Protein AF-A0A139L2G5-F1 (afdb_monomer_lite)

pLDDT: mean 82.12, std 1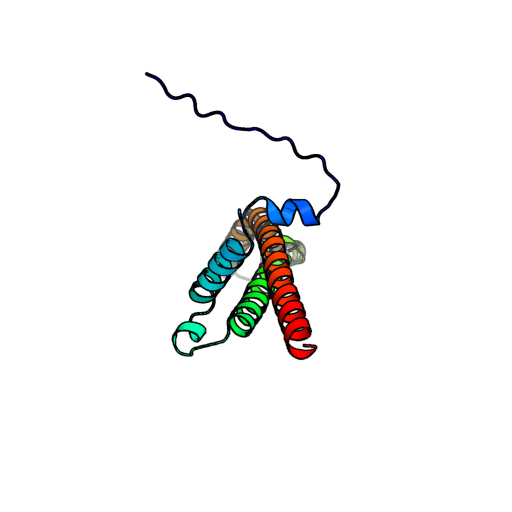8.55, range [31.92, 97.25]

Foldseek 3Di:
DDDDDPDPPDDDDDDDPVVVLPPPDPDPVRLLVVQLVVLVVQPVVCPPDDDDSLVSLVSSLVSLVVLLVVLVCLLPDDPVCPVVVVVVLVVVLPDPPDDPVRNVVVVVVVVVVVVVVVVSVVCNVVSVVSSVVSVSSSVSSVVSSVVVVVVVVVVVVD

Sequence (158 aa):
MLMEATLDNGQFRPGNEAQFMYTVFASEREMLGFYLSLNRFVSPVTYFVQRTDTERLNNLLHTLGKFQLFMGRFGTYQSLGIKTLIEGFGLYMMQQNISNRERKLAAEHVGYQMKFLMDMTKEIEQARSMSHILCSHIANVKYLIAKMQDQKQEVVNL

Structure (mmCIF, N/CA/C/O backbone):
data_AF-A0A139L2G5-F1
#
_entry.id   AF-A0A139L2G5-F1
#
loop_
_atom_site.group_PDB
_atom_site.id
_atom_site.type_symbol
_atom_site.label_atom_id
_atom_site.label_alt_id
_atom_site.label_comp_id
_atom_site.label_asym_id
_atom_site.label_entity_id
_atom_site.label_seq_id
_atom_site.pdbx_PDB_ins_code
_atom_site.Cartn_x
_atom_site.Cartn_y
_atom_site.Cartn_z
_atom_site.occupancy
_atom_site.B_iso_or_equiv
_atom_site.auth_seq_id
_atom_site.auth_comp_id
_atom_site.auth_asym_id
_atom_site.auth_atom_id
_atom_site.pdbx_PDB_model_num
ATOM 1 N N . MET A 1 1 ? 23.274 42.119 -16.454 1.00 36.47 1 MET A N 1
ATOM 2 C CA . MET A 1 1 ? 22.972 41.074 -17.452 1.00 36.47 1 MET A CA 1
ATOM 3 C C . MET A 1 1 ? 22.081 40.059 -16.748 1.00 36.47 1 MET A C 1
ATOM 5 O O . MET A 1 1 ? 22.581 39.295 -15.937 1.00 36.47 1 MET A O 1
ATOM 9 N N . LEU A 1 2 ? 20.763 40.187 -16.907 1.00 34.53 2 LEU A N 1
ATOM 10 C CA . LEU A 1 2 ? 19.762 39.281 -16.333 1.00 34.53 2 LEU A CA 1
ATOM 11 C C . LEU A 1 2 ? 19.491 38.194 -17.376 1.00 34.53 2 LEU A C 1
ATOM 13 O O . LEU A 1 2 ? 19.185 38.518 -18.519 1.00 34.53 2 LEU A O 1
ATOM 17 N N . MET A 1 3 ? 19.682 36.932 -17.000 1.00 31.92 3 MET A N 1
ATOM 18 C CA . MET A 1 3 ? 19.403 35.775 -17.848 1.00 31.92 3 MET A CA 1
ATOM 19 C C . MET A 1 3 ? 17.947 35.370 -17.612 1.00 31.92 3 MET A C 1
ATOM 21 O O . MET A 1 3 ? 17.604 34.918 -16.521 1.00 31.92 3 MET A O 1
ATOM 25 N N . GLU A 1 4 ? 17.086 35.588 -18.604 1.00 39.75 4 GLU A N 1
ATOM 26 C CA . GLU A 1 4 ? 15.710 35.096 -18.577 1.00 39.75 4 GLU A CA 1
ATOM 27 C C . GLU A 1 4 ? 15.710 33.579 -18.787 1.00 39.75 4 GLU A C 1
ATOM 29 O O . GLU A 1 4 ? 16.176 33.073 -19.808 1.00 39.75 4 GLU A O 1
ATOM 34 N N . ALA A 1 5 ? 15.198 32.844 -17.802 1.00 39.69 5 ALA A N 1
ATOM 35 C CA . ALA A 1 5 ? 14.859 31.442 -17.962 1.00 39.69 5 ALA A CA 1
ATOM 36 C C . ALA A 1 5 ? 13.507 31.360 -18.683 1.00 39.69 5 ALA A C 1
ATOM 38 O O . ALA A 1 5 ? 12.454 31.544 -18.075 1.00 39.69 5 ALA A O 1
ATOM 39 N N . THR A 1 6 ? 13.531 31.099 -19.987 1.00 37.38 6 THR A N 1
ATOM 40 C CA . THR A 1 6 ? 12.340 30.698 -20.742 1.00 37.38 6 THR A CA 1
ATOM 41 C C . THR A 1 6 ? 11.845 29.352 -20.217 1.00 37.38 6 THR A C 1
ATOM 43 O O . THR A 1 6 ? 12.427 28.309 -20.508 1.00 37.38 6 THR A O 1
ATOM 46 N N . LEU A 1 7 ? 10.776 29.386 -19.420 1.00 40.03 7 LEU A N 1
ATOM 47 C CA . LEU A 1 7 ? 9.975 28.216 -19.077 1.00 40.03 7 LEU A CA 1
ATOM 48 C C . LEU A 1 7 ? 9.077 27.898 -20.277 1.00 40.03 7 LEU A C 1
ATOM 50 O O . LEU A 1 7 ? 8.090 28.589 -20.527 1.00 40.03 7 LEU A O 1
ATOM 54 N N . ASP A 1 8 ? 9.459 26.881 -21.044 1.00 42.16 8 ASP A N 1
ATOM 55 C CA . ASP A 1 8 ? 8.646 26.343 -22.132 1.00 42.16 8 ASP A CA 1
ATOM 56 C C . ASP A 1 8 ? 7.435 25.597 -21.545 1.00 42.16 8 ASP A C 1
ATOM 58 O O . ASP A 1 8 ? 7.532 24.462 -21.077 1.00 42.16 8 ASP A O 1
ATOM 62 N N . ASN A 1 9 ? 6.285 26.272 -21.517 1.00 47.50 9 ASN A N 1
ATOM 63 C CA . ASN A 1 9 ? 5.002 25.714 -21.090 1.00 47.50 9 ASN A CA 1
ATOM 64 C C . ASN A 1 9 ? 4.315 24.999 -22.262 1.00 47.50 9 ASN A C 1
ATOM 66 O O . ASN A 1 9 ? 3.239 25.403 -22.714 1.00 47.50 9 ASN A O 1
ATOM 70 N N . GLY A 1 10 ? 4.927 23.922 -22.752 1.00 42.16 10 GLY A N 1
ATOM 71 C CA . GLY A 1 10 ? 4.317 23.043 -23.744 1.00 42.16 10 GLY A CA 1
ATOM 72 C C . GLY A 1 10 ? 3.033 22.402 -23.205 1.00 42.16 10 GLY A C 1
ATOM 73 O O . GLY A 1 10 ? 3.072 21.409 -22.483 1.00 42.16 10 GLY A O 1
ATOM 74 N N . GLN A 1 11 ? 1.872 22.959 -23.554 1.00 45.03 11 GLN A N 1
ATOM 75 C CA . GLN A 1 11 ? 0.578 22.299 -23.372 1.00 45.03 11 GLN A CA 1
ATOM 76 C C . GLN A 1 11 ? 0.483 21.095 -24.321 1.00 45.03 11 GLN A C 1
ATOM 78 O O . GLN A 1 11 ? 0.334 21.252 -25.533 1.00 45.03 11 GLN A O 1
ATOM 83 N N . PHE A 1 12 ? 0.535 19.881 -23.770 1.00 42.12 12 PHE A N 1
ATOM 84 C CA . PHE A 1 12 ? 0.359 18.641 -24.530 1.00 42.12 12 PHE A CA 1
ATOM 85 C C . PHE A 1 12 ? -1.127 18.264 -24.654 1.00 42.12 12 PHE A C 1
ATOM 87 O O . PHE A 1 12 ? -1.864 18.224 -23.668 1.00 42.12 12 PHE A O 1
ATOM 94 N N . ARG A 1 13 ? -1.573 17.983 -25.887 1.00 39.28 13 ARG A N 1
ATOM 95 C CA . ARG A 1 13 ? -2.935 17.512 -26.204 1.00 39.28 13 ARG A CA 1
ATOM 96 C C . ARG A 1 13 ? -3.157 16.069 -25.708 1.00 39.28 13 ARG A C 1
ATOM 98 O O . ARG A 1 13 ? -2.246 15.253 -25.835 1.00 39.28 13 ARG A O 1
ATOM 105 N N . PRO A 1 14 ? -4.360 15.713 -25.219 1.00 42.16 14 PRO A N 1
ATOM 106 C CA . PRO A 1 14 ? -4.656 14.359 -24.764 1.00 42.16 14 PRO A CA 1
ATOM 107 C C . PRO A 1 14 ? -4.935 13.453 -25.970 1.00 42.16 14 PRO A C 1
ATOM 109 O O . PRO A 1 14 ? -5.835 13.731 -26.761 1.00 42.16 14 PRO A O 1
ATOM 112 N N . GLY A 1 15 ? -4.160 12.379 -26.129 1.00 42.25 15 GLY A N 1
ATOM 113 C CA . GLY A 1 15 ? -4.375 11.449 -27.244 1.00 42.25 15 GLY A CA 1
ATOM 114 C C . GLY A 1 15 ? -3.560 10.158 -27.252 1.00 42.25 15 GLY A C 1
ATOM 115 O O . GLY A 1 15 ? -3.802 9.319 -28.111 1.00 42.25 15 GLY A O 1
ATOM 116 N N . ASN A 1 16 ? -2.621 9.950 -26.326 1.00 44.25 16 ASN A N 1
ATOM 117 C CA . ASN A 1 16 ? -1.919 8.674 -26.231 1.00 44.25 16 ASN A CA 1
ATOM 118 C C . ASN A 1 16 ? -1.443 8.473 -24.787 1.00 44.25 16 ASN A C 1
ATOM 120 O O . ASN A 1 16 ? -0.558 9.189 -24.325 1.00 44.25 16 ASN A O 1
ATOM 124 N N . GLU A 1 17 ? -2.034 7.537 -24.043 1.00 45.91 17 GLU A N 1
ATOM 125 C CA . GLU A 1 17 ? -1.643 7.251 -22.648 1.00 45.91 17 GLU A CA 1
ATOM 126 C C . GLU A 1 17 ? -0.157 6.860 -22.540 1.00 45.91 17 GLU A C 1
ATOM 128 O O . GLU A 1 17 ? 0.499 7.161 -21.544 1.00 45.91 17 GLU A O 1
ATOM 133 N N . ALA A 1 18 ? 0.414 6.308 -23.617 1.00 46.84 18 ALA A N 1
ATOM 134 C CA . ALA A 1 18 ? 1.843 6.045 -23.732 1.00 46.84 18 ALA A CA 1
ATOM 135 C C . ALA A 1 18 ? 2.699 7.327 -23.746 1.00 46.84 18 ALA A C 1
ATOM 137 O O . ALA A 1 18 ? 3.816 7.302 -23.250 1.00 46.84 18 ALA A O 1
ATOM 138 N N . GLN A 1 19 ? 2.209 8.464 -24.253 1.00 45.94 19 GLN A N 1
ATOM 139 C CA . GLN A 1 19 ? 2.987 9.713 -24.299 1.00 45.94 19 GLN A CA 1
ATOM 140 C C . GLN A 1 19 ? 3.171 10.356 -22.920 1.00 45.94 19 GLN A C 1
ATOM 142 O O . GLN A 1 19 ? 4.186 11.007 -22.688 1.00 45.94 19 GLN A O 1
ATOM 147 N N . PHE A 1 20 ? 2.249 10.123 -21.983 1.00 47.72 20 PHE A N 1
ATOM 148 C CA . PHE A 1 20 ? 2.369 10.613 -20.606 1.00 47.72 20 PHE A CA 1
ATOM 149 C C . PHE A 1 20 ? 3.329 9.779 -19.743 1.00 47.72 20 PHE A C 1
ATOM 151 O O . PHE A 1 20 ? 3.786 10.263 -18.712 1.00 47.72 20 PHE A O 1
ATOM 158 N N . MET A 1 21 ? 3.693 8.560 -20.161 1.00 50.56 21 MET A N 1
ATOM 159 C CA . MET A 1 21 ? 4.751 7.781 -19.498 1.00 50.56 21 MET A CA 1
ATOM 160 C C . MET A 1 21 ? 6.150 8.383 -19.682 1.00 50.56 21 MET A C 1
ATOM 162 O O . MET A 1 21 ? 7.018 8.178 -18.832 1.00 50.56 21 MET A O 1
ATOM 166 N N . TYR A 1 22 ? 6.371 9.128 -20.771 1.00 51.75 22 TYR A N 1
ATOM 167 C CA . TYR A 1 22 ? 7.689 9.633 -21.175 1.00 51.75 22 TYR A CA 1
ATOM 168 C C . TYR A 1 22 ? 7.999 11.059 -20.707 1.00 51.75 22 TYR A C 1
ATOM 170 O O . TYR A 1 22 ? 9.082 11.559 -20.981 1.00 51.75 22 TYR A O 1
ATOM 178 N N . THR A 1 23 ? 7.096 11.739 -20.000 1.00 58.66 23 THR A N 1
ATOM 179 C CA . THR A 1 23 ? 7.300 13.158 -19.656 1.00 58.66 23 THR A CA 1
ATOM 180 C C . THR A 1 23 ? 8.210 13.389 -18.446 1.00 58.66 23 THR A C 1
ATOM 182 O O . THR A 1 23 ? 8.614 14.524 -18.214 1.00 58.66 23 THR A O 1
ATOM 185 N N . VAL A 1 24 ? 8.561 12.343 -17.684 1.00 72.94 24 VAL A N 1
ATOM 186 C CA . VAL A 1 24 ? 9.403 12.468 -16.474 1.00 72.94 24 VAL A CA 1
ATOM 187 C C . VAL A 1 24 ? 10.883 12.161 -16.731 1.00 72.94 24 VAL A C 1
ATOM 189 O O . VAL A 1 24 ? 11.735 12.717 -16.046 1.00 72.94 24 VAL A O 1
ATOM 192 N N . PHE A 1 25 ? 11.207 11.298 -17.699 1.00 85.94 25 PHE A N 1
ATOM 193 C CA . PHE A 1 25 ? 12.588 10.886 -17.981 1.00 85.94 25 PHE A CA 1
ATOM 194 C C . PHE A 1 25 ? 13.021 11.369 -19.364 1.00 85.94 25 PHE A C 1
ATOM 196 O O . PHE A 1 25 ? 12.322 11.139 -20.348 1.00 85.94 25 PHE A O 1
ATOM 203 N N . ALA A 1 26 ? 14.205 11.969 -19.457 1.00 86.50 26 ALA A N 1
ATOM 204 C CA . ALA A 1 26 ? 14.799 12.436 -20.705 1.00 86.50 26 ALA A CA 1
ATOM 205 C C . ALA A 1 26 ? 15.296 11.283 -21.596 1.00 86.50 26 ALA A C 1
ATOM 207 O O . ALA A 1 26 ? 15.511 11.471 -22.792 1.00 86.50 26 ALA A O 1
ATOM 208 N N . SER A 1 27 ? 15.504 10.083 -21.038 1.00 88.88 27 SER A N 1
ATOM 209 C CA . SER A 1 27 ? 15.858 8.891 -21.817 1.00 88.88 27 SER A CA 1
ATOM 210 C C . SER A 1 27 ? 15.501 7.579 -21.116 1.00 88.88 27 SER A C 1
ATOM 212 O O . SER A 1 27 ? 15.342 7.509 -19.899 1.00 88.88 27 SER A O 1
ATOM 214 N N . GLU A 1 28 ? 15.476 6.484 -21.875 1.00 89.69 28 GLU A N 1
ATOM 215 C CA . GLU A 1 28 ? 15.295 5.136 -21.319 1.00 89.69 28 GLU A CA 1
ATOM 216 C C . GLU A 1 28 ? 16.453 4.701 -20.424 1.00 89.69 28 GLU A C 1
ATOM 218 O O . GLU A 1 28 ? 16.247 3.992 -19.443 1.00 89.69 28 GLU A O 1
ATOM 223 N N . ARG A 1 29 ? 17.677 5.143 -20.741 1.00 91.06 29 ARG A N 1
ATOM 224 C CA . ARG A 1 29 ? 18.854 4.886 -19.906 1.00 91.06 29 ARG A CA 1
ATOM 225 C C . ARG A 1 29 ? 18.692 5.537 -18.535 1.00 91.06 29 ARG A C 1
ATOM 227 O O . ARG A 1 29 ? 19.019 4.919 -17.525 1.00 91.06 29 ARG A O 1
ATOM 234 N N . GLU A 1 30 ? 18.185 6.765 -18.505 1.00 93.88 30 GLU A N 1
ATOM 235 C CA . GLU A 1 30 ? 17.876 7.469 -17.262 1.00 93.88 30 GLU A CA 1
ATOM 236 C C . GLU A 1 30 ? 16.767 6.754 -16.484 1.00 93.88 30 GLU A C 1
ATOM 238 O O . GLU A 1 30 ? 16.942 6.464 -15.301 1.00 93.88 30 GLU A O 1
ATOM 243 N N . MET A 1 31 ? 15.675 6.382 -17.159 1.00 93.56 31 MET A N 1
ATOM 244 C CA . MET A 1 31 ? 14.573 5.625 -16.561 1.00 93.56 31 MET A CA 1
ATOM 245 C C . MET A 1 31 ? 15.063 4.303 -15.942 1.00 93.56 31 MET A C 1
ATOM 247 O O . MET A 1 31 ? 14.732 3.982 -14.798 1.00 93.56 31 MET A O 1
ATOM 251 N N . LEU A 1 32 ? 15.895 3.549 -16.666 1.00 94.62 32 LEU A N 1
ATOM 252 C CA . LEU A 1 32 ? 16.511 2.318 -16.175 1.00 94.62 32 LEU A CA 1
ATOM 253 C C . LEU A 1 32 ? 17.382 2.587 -14.941 1.00 94.62 32 LEU A C 1
ATOM 255 O O . LEU A 1 32 ? 17.231 1.910 -13.924 1.00 94.62 32 LEU A O 1
ATOM 259 N N . GLY A 1 33 ? 18.252 3.598 -14.994 1.00 94.44 33 GLY A N 1
ATOM 260 C CA . GLY A 1 33 ? 19.103 3.986 -13.868 1.00 94.44 33 GLY A CA 1
ATOM 261 C C . GLY A 1 33 ? 18.302 4.356 -12.616 1.00 94.44 33 GLY A C 1
ATOM 262 O O . GLY A 1 33 ? 18.643 3.917 -11.509 1.00 94.44 33 GLY A O 1
ATOM 263 N N . PHE A 1 34 ? 17.200 5.090 -12.788 1.00 95.38 34 PHE A N 1
ATOM 264 C CA . PHE A 1 34 ? 16.275 5.435 -11.711 1.00 95.38 34 PHE A CA 1
ATOM 265 C C . PHE A 1 34 ? 15.678 4.182 -11.065 1.00 95.38 34 PHE A C 1
ATOM 267 O O . PHE A 1 34 ? 15.809 3.995 -9.855 1.00 95.38 34 PHE A O 1
ATOM 274 N N . TYR A 1 35 ? 15.078 3.280 -11.847 1.00 94.94 35 TYR A N 1
ATOM 275 C CA . TYR A 1 35 ? 14.415 2.100 -11.285 1.00 94.94 35 TYR A CA 1
ATOM 276 C C . TYR A 1 35 ? 15.394 1.085 -10.693 1.00 94.94 35 TYR A C 1
ATOM 278 O O . TYR A 1 35 ? 15.099 0.476 -9.665 1.00 94.94 35 TYR A O 1
ATOM 286 N N . LEU A 1 36 ? 16.594 0.936 -11.253 1.00 93.00 36 LEU A N 1
ATOM 287 C CA . LEU A 1 36 ? 17.636 0.109 -10.642 1.00 93.00 36 LEU A CA 1
ATOM 288 C C . LEU A 1 36 ? 18.100 0.680 -9.295 1.00 93.00 36 LEU A C 1
ATOM 290 O O . LEU A 1 36 ? 18.396 -0.089 -8.374 1.00 93.00 36 LEU A O 1
ATOM 294 N N . SER A 1 37 ? 18.141 2.005 -9.162 1.00 92.44 37 SER A N 1
ATOM 295 C CA . SER A 1 37 ? 18.426 2.678 -7.892 1.00 92.44 37 SER A CA 1
ATOM 296 C C . SER A 1 37 ? 17.269 2.507 -6.908 1.00 92.44 37 SER A C 1
ATOM 298 O O . SER A 1 37 ? 17.495 2.102 -5.771 1.00 92.44 37 SER A O 1
ATOM 300 N N . LEU A 1 38 ? 16.024 2.695 -7.354 1.00 93.06 38 LEU A N 1
ATOM 301 C CA . LEU A 1 38 ? 14.828 2.480 -6.537 1.00 93.06 38 LEU A CA 1
ATOM 302 C C . LEU A 1 38 ? 14.744 1.043 -6.010 1.00 93.06 38 LEU A C 1
ATOM 304 O O . LEU A 1 38 ? 14.453 0.846 -4.833 1.00 93.06 38 LEU A O 1
ATOM 308 N N . ASN A 1 39 ? 15.059 0.042 -6.842 1.00 92.25 39 ASN A N 1
ATOM 309 C CA . ASN A 1 39 ? 15.112 -1.363 -6.433 1.00 92.25 39 ASN A CA 1
ATOM 310 C C . ASN A 1 39 ? 16.021 -1.575 -5.217 1.00 92.25 39 ASN A C 1
ATOM 312 O O . ASN A 1 39 ? 15.625 -2.276 -4.289 1.00 92.25 39 ASN A O 1
ATOM 316 N N . ARG A 1 40 ? 17.190 -0.921 -5.179 1.00 87.50 40 ARG A N 1
ATOM 317 C CA . ARG A 1 40 ? 18.104 -1.012 -4.032 1.00 87.50 40 ARG A CA 1
ATOM 318 C C . ARG A 1 40 ? 17.433 -0.513 -2.753 1.00 87.50 40 ARG A C 1
ATOM 320 O O . ARG A 1 40 ? 17.489 -1.190 -1.732 1.00 87.50 40 ARG A O 1
ATOM 327 N N . PHE A 1 41 ? 16.735 0.620 -2.811 1.00 87.81 41 PHE A N 1
ATOM 328 C CA . PHE A 1 41 ? 16.061 1.186 -1.639 1.00 87.81 41 PHE A CA 1
ATOM 329 C C . PHE A 1 41 ? 14.922 0.312 -1.118 1.00 87.81 41 PHE A C 1
ATOM 331 O O . PHE A 1 41 ? 14.814 0.092 0.085 1.00 87.81 41 PHE A O 1
ATOM 338 N N . VAL A 1 42 ? 14.075 -0.202 -2.010 1.00 88.00 42 VAL A N 1
ATOM 339 C CA . VAL A 1 42 ? 12.846 -0.904 -1.605 1.00 88.00 42 VAL A CA 1
ATOM 340 C C . VAL A 1 42 ? 13.037 -2.407 -1.415 1.00 88.00 42 VAL A C 1
ATOM 342 O O . VAL A 1 42 ? 12.103 -3.107 -1.026 1.00 88.00 42 VAL A O 1
ATOM 345 N N . SER A 1 43 ? 14.210 -2.954 -1.732 1.00 79.25 43 SER A N 1
ATOM 346 C CA . SER A 1 43 ? 14.486 -4.391 -1.638 1.00 79.25 43 SER A CA 1
ATOM 347 C C . SER A 1 43 ? 15.875 -4.649 -1.050 1.00 79.25 43 SER A C 1
ATOM 349 O O . SER A 1 43 ? 16.791 -5.050 -1.759 1.00 79.25 43 SER A O 1
ATOM 351 N N . PRO A 1 44 ? 16.051 -4.493 0.276 1.00 68.88 44 PRO A N 1
ATOM 352 C CA . PRO A 1 44 ? 17.364 -4.585 0.915 1.00 68.88 44 PRO A CA 1
ATOM 353 C C . PRO A 1 44 ? 18.057 -5.951 0.759 1.00 68.88 44 PRO A C 1
ATOM 355 O O . PRO A 1 44 ? 19.277 -6.054 0.823 1.00 68.88 44 PRO A O 1
ATOM 358 N N . VAL A 1 45 ? 17.311 -7.016 0.461 1.00 64.75 45 VAL A N 1
ATOM 359 C CA . VAL A 1 45 ? 17.894 -8.340 0.179 1.00 64.75 45 VAL A CA 1
ATOM 360 C C . VAL A 1 45 ? 18.690 -8.353 -1.141 1.00 64.75 45 VAL A C 1
ATOM 362 O O . VAL A 1 45 ? 19.545 -9.213 -1.334 1.00 64.75 45 VAL A O 1
ATOM 365 N N . THR A 1 46 ? 18.479 -7.385 -2.046 1.00 62.78 46 THR A N 1
ATOM 366 C CA . THR A 1 46 ? 19.248 -7.273 -3.299 1.00 62.78 46 THR A CA 1
ATOM 367 C C . THR A 1 46 ? 20.633 -6.646 -3.122 1.00 62.78 46 THR A C 1
ATOM 369 O O . THR A 1 46 ? 21.388 -6.607 -4.087 1.00 62.78 46 THR A O 1
ATOM 372 N N . TYR A 1 47 ? 20.993 -6.158 -1.927 1.00 63.94 47 TYR A N 1
ATOM 373 C CA . TYR A 1 47 ? 22.324 -5.580 -1.681 1.00 63.94 47 TYR A CA 1
ATOM 374 C C . TYR A 1 47 ? 23.441 -6.624 -1.642 1.00 63.94 47 TYR A C 1
ATOM 376 O O . TYR A 1 47 ? 24.577 -6.314 -1.987 1.00 63.94 47 TYR A O 1
ATOM 384 N N . PHE A 1 48 ? 23.126 -7.851 -1.226 1.00 68.19 48 PHE A N 1
ATOM 385 C CA . PHE A 1 48 ? 24.140 -8.858 -0.901 1.00 68.19 48 PHE A CA 1
ATOM 386 C C . PHE A 1 48 ? 24.420 -9.851 -2.033 1.00 68.19 48 PHE A C 1
ATOM 388 O O . PHE A 1 48 ? 25.296 -10.697 -1.898 1.00 68.19 48 PHE A O 1
ATOM 395 N N . VAL A 1 49 ? 23.682 -9.769 -3.145 1.00 74.12 49 VAL A N 1
ATOM 396 C CA . VAL A 1 49 ? 23.814 -10.696 -4.275 1.00 74.12 49 VAL A CA 1
ATOM 397 C C . VAL A 1 49 ? 23.758 -9.915 -5.578 1.00 74.12 49 VAL A C 1
ATOM 399 O O . VAL A 1 49 ? 22.799 -9.181 -5.826 1.00 74.12 49 VAL A O 1
ATOM 402 N N . GLN A 1 50 ? 24.769 -10.097 -6.428 1.00 77.19 50 GLN A N 1
ATOM 403 C CA . GLN A 1 50 ? 24.760 -9.543 -7.775 1.00 77.19 50 GLN A CA 1
ATOM 404 C C . GLN A 1 50 ? 23.640 -10.202 -8.584 1.00 77.19 50 GLN A C 1
ATOM 406 O O . GLN A 1 50 ? 23.547 -11.424 -8.659 1.00 77.19 50 GLN A O 1
ATOM 411 N N . ARG A 1 51 ? 22.771 -9.379 -9.168 1.00 84.38 51 ARG A N 1
ATOM 412 C CA . ARG A 1 51 ? 21.644 -9.811 -9.999 1.00 84.38 51 ARG A CA 1
ATOM 413 C C . ARG A 1 51 ? 21.661 -9.048 -11.306 1.00 84.38 51 ARG A C 1
ATOM 415 O O . ARG A 1 51 ? 22.090 -7.893 -11.340 1.00 84.38 51 ARG A O 1
ATOM 422 N N . THR A 1 52 ? 21.165 -9.682 -12.356 1.00 90.94 52 THR A N 1
ATOM 423 C CA . THR A 1 52 ? 20.965 -9.026 -13.646 1.00 90.94 52 THR A CA 1
ATOM 424 C C . THR A 1 52 ? 19.953 -7.891 -13.510 1.00 90.94 52 THR A C 1
ATOM 426 O O . THR A 1 52 ? 19.072 -7.913 -12.643 1.00 90.94 52 THR A O 1
ATOM 429 N N . ASP A 1 53 ? 20.040 -6.896 -14.389 1.00 92.12 53 ASP A N 1
ATOM 430 C CA . ASP A 1 53 ? 19.098 -5.775 -14.369 1.00 92.12 53 ASP A CA 1
ATOM 431 C C . ASP A 1 53 ? 17.651 -6.250 -14.569 1.00 92.12 53 ASP A C 1
ATOM 433 O O . ASP A 1 53 ? 16.748 -5.773 -13.886 1.00 92.12 53 ASP A O 1
ATOM 437 N N . THR A 1 54 ? 17.432 -7.283 -15.389 1.00 93.00 54 THR A N 1
ATOM 438 C CA . THR A 1 54 ? 16.115 -7.910 -15.564 1.00 93.00 54 THR A CA 1
ATOM 439 C C . THR A 1 54 ? 15.576 -8.509 -14.261 1.00 93.00 54 THR A C 1
ATOM 441 O O . THR A 1 54 ? 14.410 -8.305 -13.926 1.00 93.00 54 THR A O 1
ATOM 444 N N . GLU A 1 55 ? 16.391 -9.229 -13.488 1.00 91.69 55 GLU A N 1
ATOM 445 C CA . GLU A 1 55 ? 15.966 -9.791 -12.195 1.00 91.69 55 GLU A CA 1
ATOM 446 C C . GLU A 1 55 ? 15.661 -8.697 -11.168 1.00 91.69 55 GLU A C 1
ATOM 448 O O . GLU A 1 55 ? 14.702 -8.805 -10.401 1.00 91.69 55 GLU A O 1
ATOM 453 N N . ARG A 1 56 ? 16.456 -7.623 -11.165 1.00 92.31 56 ARG A N 1
ATOM 454 C CA . ARG A 1 56 ? 16.255 -6.461 -10.290 1.00 92.31 56 ARG A CA 1
ATOM 455 C C . ARG A 1 56 ? 14.960 -5.731 -10.625 1.00 92.31 56 ARG A C 1
ATOM 457 O O . ARG A 1 56 ? 14.188 -5.422 -9.719 1.00 92.31 56 ARG A O 1
ATOM 464 N N . LEU A 1 57 ? 14.671 -5.521 -11.908 1.00 94.56 57 LEU A N 1
ATOM 465 C CA . LEU A 1 57 ? 13.414 -4.917 -12.351 1.00 94.56 57 LEU A CA 1
ATOM 466 C C . LEU A 1 57 ? 12.201 -5.803 -12.038 1.00 94.56 57 LEU A C 1
ATOM 468 O O . LEU A 1 57 ? 11.200 -5.291 -11.547 1.00 94.56 57 LEU A O 1
ATOM 472 N N . ASN A 1 58 ? 12.286 -7.123 -12.227 1.00 94.19 58 ASN A N 1
ATOM 473 C CA . ASN A 1 58 ? 11.204 -8.042 -11.841 1.00 94.19 58 ASN A CA 1
ATOM 474 C C . ASN A 1 58 ? 10.950 -8.036 -10.326 1.00 94.19 58 ASN A C 1
ATOM 476 O O . ASN A 1 58 ? 9.805 -8.033 -9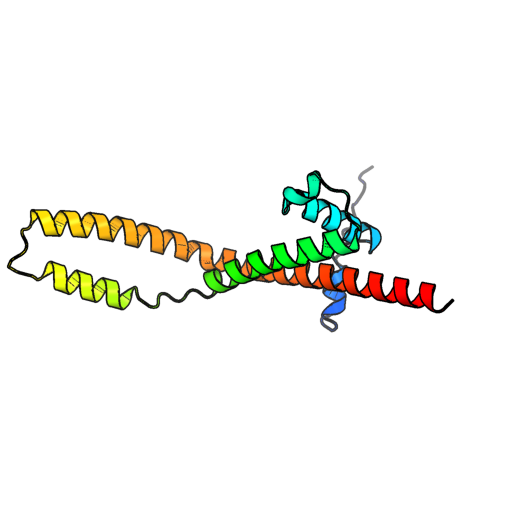.870 1.00 94.19 58 ASN A O 1
ATOM 480 N N . ASN A 1 59 ? 12.016 -7.993 -9.528 1.00 92.62 59 ASN A N 1
ATOM 481 C CA . ASN A 1 59 ? 11.904 -7.886 -8.080 1.00 92.62 59 ASN A CA 1
ATOM 482 C C . ASN A 1 59 ? 11.257 -6.560 -7.653 1.00 92.62 59 ASN A C 1
ATOM 484 O O . ASN A 1 59 ? 10.362 -6.556 -6.806 1.00 92.62 59 ASN A O 1
ATOM 488 N N . LEU A 1 60 ? 11.661 -5.451 -8.278 1.00 94.62 60 LEU A N 1
ATOM 489 C CA . LEU A 1 60 ? 11.035 -4.153 -8.066 1.00 94.62 60 LEU A CA 1
ATOM 490 C C . LEU A 1 60 ? 9.554 -4.171 -8.453 1.00 94.62 60 LEU A C 1
ATOM 492 O O . LEU A 1 60 ? 8.731 -3.716 -7.665 1.00 94.62 60 LEU A O 1
ATOM 496 N N . LEU A 1 61 ? 9.209 -4.729 -9.615 1.00 95.94 61 LEU A N 1
ATOM 497 C CA . LEU A 1 61 ? 7.831 -4.844 -10.092 1.00 95.94 61 LEU A CA 1
ATOM 498 C C . LEU A 1 61 ? 6.944 -5.551 -9.061 1.00 95.94 61 LEU A C 1
ATOM 500 O O . LEU A 1 61 ? 5.859 -5.069 -8.736 1.00 95.94 61 LEU A O 1
ATOM 504 N N . HIS A 1 62 ? 7.431 -6.655 -8.496 1.00 94.56 62 HIS A N 1
ATOM 505 C CA . HIS A 1 62 ? 6.734 -7.376 -7.437 1.00 94.56 62 HIS A CA 1
ATOM 506 C C . HIS A 1 62 ? 6.564 -6.526 -6.164 1.00 94.56 62 HIS A C 1
ATOM 508 O O . HIS A 1 62 ? 5.481 -6.488 -5.577 1.00 94.56 62 HIS A O 1
ATOM 514 N N . THR A 1 63 ? 7.607 -5.813 -5.733 1.00 94.75 63 THR A N 1
ATOM 515 C CA . THR A 1 63 ? 7.542 -4.934 -4.554 1.00 94.75 63 THR A CA 1
ATOM 516 C C . THR A 1 63 ? 6.563 -3.775 -4.751 1.00 94.75 63 THR A C 1
ATOM 518 O O . THR A 1 63 ? 5.699 -3.566 -3.899 1.00 94.75 63 THR A O 1
ATOM 521 N N . LEU A 1 64 ? 6.628 -3.080 -5.890 1.00 95.81 64 LEU A N 1
ATOM 522 C CA . LEU A 1 64 ? 5.690 -2.012 -6.242 1.00 95.81 64 LEU A CA 1
ATOM 523 C C . LEU A 1 64 ? 4.252 -2.535 -6.325 1.00 95.81 64 LEU A C 1
ATOM 525 O O . LEU A 1 64 ? 3.346 -1.881 -5.818 1.00 95.81 64 LEU A O 1
ATOM 529 N N . GLY A 1 65 ? 4.042 -3.732 -6.882 1.00 96.38 65 GLY A N 1
ATOM 530 C CA . GLY A 1 65 ? 2.730 -4.379 -6.937 1.00 96.38 65 GLY A CA 1
ATOM 531 C C . GLY A 1 65 ? 2.122 -4.619 -5.553 1.00 96.38 65 GLY A C 1
ATOM 532 O O . GLY A 1 65 ? 0.949 -4.320 -5.335 1.00 96.38 65 GLY A O 1
ATOM 533 N N . LYS A 1 66 ? 2.918 -5.080 -4.578 1.00 95.81 66 LYS A N 1
ATOM 534 C CA . LYS A 1 66 ? 2.450 -5.234 -3.188 1.00 95.81 66 LYS A CA 1
ATOM 535 C C . LYS A 1 66 ? 2.039 -3.899 -2.568 1.00 95.81 66 LYS A C 1
ATOM 537 O O . LYS A 1 66 ? 1.003 -3.832 -1.908 1.00 95.81 66 LYS A O 1
ATOM 542 N N . PHE A 1 67 ? 2.827 -2.845 -2.782 1.00 95.88 67 PHE A N 1
ATOM 543 C CA . PHE A 1 67 ? 2.493 -1.509 -2.284 1.00 95.88 67 PHE A CA 1
ATOM 544 C C . PHE A 1 67 ? 1.238 -0.956 -2.955 1.00 95.88 67 PHE A C 1
ATOM 546 O O . PHE A 1 67 ? 0.354 -0.457 -2.264 1.00 95.88 67 PHE A O 1
ATOM 553 N N . GLN A 1 68 ? 1.114 -1.107 -4.275 1.00 96.69 68 GLN A N 1
ATOM 554 C CA . GLN A 1 68 ? -0.047 -0.646 -5.029 1.00 96.69 68 GLN A CA 1
ATOM 555 C C . GLN A 1 68 ? -1.320 -1.346 -4.553 1.00 96.69 68 GLN A C 1
ATOM 557 O O . GLN A 1 68 ? -2.323 -0.672 -4.320 1.00 96.69 68 GLN A O 1
ATOM 562 N N . LEU A 1 69 ? -1.263 -2.665 -4.334 1.00 95.38 69 LEU A N 1
ATOM 563 C CA . LEU A 1 69 ? -2.383 -3.450 -3.820 1.00 95.38 69 LEU A CA 1
ATOM 564 C C . LEU A 1 69 ? -2.806 -2.987 -2.424 1.00 95.38 69 LEU A C 1
ATOM 566 O O . LEU A 1 69 ? -3.999 -2.820 -2.168 1.00 95.38 69 LEU A O 1
ATOM 570 N N . PHE A 1 70 ? -1.845 -2.784 -1.520 1.00 94.94 70 PHE A N 1
ATOM 571 C CA . PHE A 1 70 ? -2.124 -2.301 -0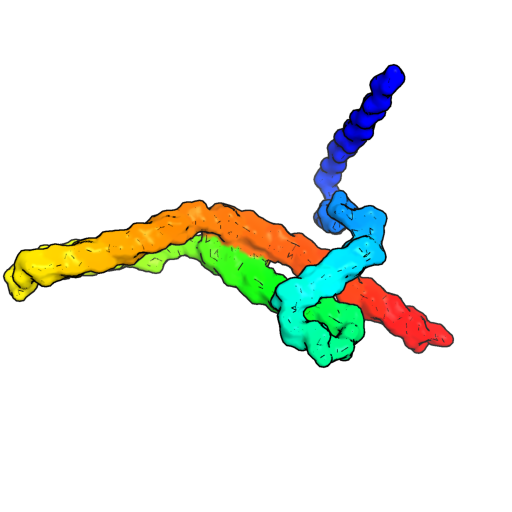.170 1.00 94.94 70 PHE A CA 1
ATOM 572 C C . PHE A 1 70 ? -2.772 -0.912 -0.198 1.00 94.94 70 PHE A C 1
ATOM 574 O O . PHE A 1 70 ? -3.850 -0.729 0.365 1.00 94.94 70 PHE A O 1
ATOM 581 N N . MET A 1 71 ? -2.162 0.037 -0.913 1.00 95.12 71 MET A N 1
ATOM 582 C CA . MET A 1 71 ? -2.664 1.408 -1.027 1.00 95.12 71 MET A CA 1
ATOM 583 C C . MET A 1 71 ? -4.022 1.465 -1.722 1.00 95.12 71 MET A C 1
ATOM 585 O O . MET A 1 71 ? -4.890 2.219 -1.301 1.00 95.12 71 MET A O 1
ATOM 589 N N . GLY A 1 72 ? -4.239 0.628 -2.739 1.00 92.31 72 GLY A N 1
ATOM 590 C CA . GLY A 1 72 ? -5.522 0.512 -3.426 1.00 92.31 72 GLY A CA 1
ATOM 591 C C . GLY A 1 72 ? -6.620 0.033 -2.481 1.00 92.31 72 GLY A C 1
ATOM 592 O O . GLY A 1 72 ? -7.642 0.695 -2.353 1.00 92.31 72 GLY A O 1
ATOM 593 N N . ARG A 1 73 ? -6.379 -1.062 -1.745 1.00 90.62 73 ARG A N 1
ATOM 594 C CA . ARG A 1 73 ? -7.334 -1.581 -0.749 1.00 90.62 73 ARG A CA 1
ATOM 595 C C . ARG A 1 73 ? -7.641 -0.567 0.343 1.00 90.62 73 ARG A C 1
ATOM 597 O O . ARG A 1 73 ? -8.798 -0.432 0.730 1.00 90.62 73 ARG A O 1
ATOM 604 N N . PHE A 1 74 ? -6.616 0.127 0.832 1.00 90.38 74 PHE A N 1
ATOM 605 C CA . PHE A 1 74 ? -6.785 1.154 1.849 1.00 90.38 74 PHE A CA 1
ATOM 606 C C . PHE A 1 74 ? -7.554 2.370 1.305 1.00 90.38 74 PHE A C 1
ATOM 608 O O . PHE A 1 74 ? -8.506 2.823 1.929 1.00 90.38 74 PHE A O 1
ATOM 615 N N . GLY A 1 75 ? -7.234 2.835 0.096 1.00 88.38 75 GLY A N 1
ATOM 616 C CA . GLY A 1 75 ? -7.926 3.942 -0.567 1.00 88.38 75 GLY A CA 1
ATOM 617 C C . GLY A 1 75 ? -9.380 3.632 -0.950 1.00 88.38 75 GLY A C 1
ATOM 618 O O . GLY A 1 75 ? -10.218 4.532 -1.005 1.00 88.38 75 GLY A O 1
ATOM 619 N N . THR A 1 76 ? -9.724 2.367 -1.192 1.00 86.25 76 THR A N 1
ATOM 620 C CA . THR A 1 76 ? -11.110 1.928 -1.427 1.00 86.25 76 THR A CA 1
ATOM 621 C C . THR A 1 76 ? -11.808 1.453 -0.158 1.00 86.25 76 THR A C 1
ATOM 623 O O . THR A 1 76 ? -12.908 0.907 -0.250 1.00 86.25 76 THR A O 1
ATOM 626 N N . TYR A 1 77 ? -11.189 1.607 1.017 1.00 82.12 77 TYR A N 1
ATOM 627 C CA . TYR A 1 77 ? -11.813 1.220 2.273 1.00 82.12 77 TYR A CA 1
ATOM 628 C C . TYR A 1 77 ? -13.120 1.994 2.448 1.00 82.12 77 TYR A C 1
ATOM 630 O O . TYR A 1 77 ? -13.141 3.215 2.598 1.00 82.12 77 TYR A O 1
ATOM 638 N N . GLN A 1 78 ? -14.226 1.259 2.412 1.00 70.75 78 GLN A N 1
ATOM 639 C CA . GLN A 1 78 ? -15.517 1.751 2.854 1.00 70.75 78 GLN A CA 1
ATOM 640 C C . GLN A 1 78 ? -15.662 1.373 4.324 1.00 70.75 78 GLN A C 1
ATOM 642 O O . GLN A 1 78 ? -15.220 0.299 4.731 1.00 70.75 78 GLN A O 1
ATOM 647 N N . SER A 1 79 ? -16.294 2.238 5.115 1.00 67.06 79 SER A N 1
ATOM 648 C CA . SER A 1 79 ? -16.557 2.072 6.553 1.00 67.06 79 SER A CA 1
ATOM 649 C C . SER A 1 79 ? -17.561 0.948 6.876 1.00 67.06 79 SER A C 1
ATOM 651 O O . SER A 1 79 ? -18.398 1.072 7.775 1.00 67.06 79 SER A O 1
ATOM 653 N N . LEU A 1 80 ? -17.485 -0.159 6.134 1.00 62.62 80 LEU A N 1
ATOM 654 C CA . LEU A 1 80 ? -18.307 -1.353 6.224 1.00 62.62 80 LEU A CA 1
ATOM 655 C C . LEU A 1 80 ? -18.066 -2.000 7.596 1.00 62.62 80 LEU A C 1
ATOM 657 O O . LEU A 1 80 ? -17.136 -2.776 7.789 1.00 62.62 80 LEU A O 1
ATOM 661 N N . GLY A 1 81 ? -18.857 -1.589 8.584 1.00 73.56 81 GLY A N 1
ATOM 662 C CA . GLY A 1 81 ? -18.759 -2.066 9.963 1.00 73.56 81 GLY A CA 1
ATOM 663 C C . GLY A 1 81 ? -18.816 -0.975 11.030 1.00 73.56 81 GLY A C 1
ATOM 664 O O . GLY A 1 81 ? -19.159 -1.295 12.162 1.00 73.56 81 GLY A O 1
ATOM 665 N N . ILE A 1 82 ? -18.585 0.307 10.699 1.00 81.12 82 ILE A N 1
ATOM 666 C CA . ILE A 1 82 ? -18.696 1.395 11.696 1.00 81.12 82 ILE A CA 1
ATOM 667 C C . ILE A 1 82 ? -20.129 1.484 12.232 1.00 81.12 82 ILE A C 1
ATOM 669 O O . ILE A 1 82 ? -20.328 1.592 13.437 1.00 81.12 82 ILE A O 1
ATOM 673 N N . LYS A 1 83 ? -21.132 1.362 11.352 1.00 85.56 83 LYS A N 1
ATOM 674 C CA . LYS A 1 83 ? -22.546 1.339 11.752 1.00 85.56 83 LYS A CA 1
ATOM 675 C C . LYS A 1 83 ? -22.836 0.206 12.743 1.00 85.56 83 LYS A C 1
ATOM 677 O O . LYS A 1 83 ? -23.327 0.471 13.833 1.00 85.56 83 LYS A O 1
ATOM 682 N N . THR A 1 84 ? -22.482 -1.029 12.390 1.00 88.12 84 THR A N 1
ATOM 683 C CA . THR A 1 84 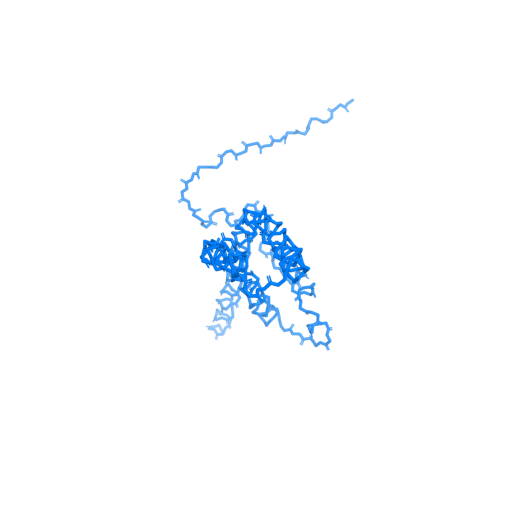? -22.702 -2.209 13.241 1.00 88.12 84 THR A CA 1
ATOM 684 C C . THR A 1 84 ? -21.955 -2.100 14.571 1.00 88.12 84 THR A C 1
ATOM 686 O O . THR A 1 84 ? -22.483 -2.494 15.607 1.00 88.12 84 THR A O 1
ATOM 689 N N . LEU A 1 85 ? -20.747 -1.527 14.564 1.00 87.31 85 LEU A N 1
ATOM 690 C CA . LEU A 1 85 ? -19.963 -1.279 15.772 1.00 87.31 85 LEU A CA 1
ATOM 691 C C . LEU A 1 85 ? -20.658 -0.270 16.694 1.00 87.31 85 LEU A C 1
ATOM 693 O O . LEU A 1 85 ? -20.766 -0.524 17.892 1.00 87.31 85 LEU A O 1
ATOM 697 N N . ILE A 1 86 ? -21.167 0.839 16.147 1.00 89.06 86 ILE A N 1
ATOM 698 C CA . ILE A 1 86 ? -21.919 1.846 16.911 1.00 89.06 86 ILE A CA 1
ATOM 699 C C . ILE A 1 86 ? -23.208 1.243 17.480 1.00 89.06 86 ILE A C 1
ATOM 701 O O . ILE A 1 86 ? -23.499 1.441 18.657 1.00 89.06 86 ILE A O 1
ATOM 705 N N . GLU A 1 87 ? -23.959 0.483 16.680 1.00 93.19 87 GLU A N 1
ATOM 706 C CA . GLU A 1 87 ? -25.190 -0.188 17.118 1.00 93.19 87 GLU A CA 1
ATOM 707 C C . GLU A 1 87 ? -24.913 -1.188 18.250 1.00 93.19 87 GLU A C 1
ATOM 709 O O . GLU A 1 87 ? -25.553 -1.129 19.300 1.00 93.19 87 GLU A O 1
ATOM 714 N N . GLY A 1 88 ? -23.916 -2.063 18.083 1.00 93.62 88 GLY A N 1
ATOM 715 C CA . GLY A 1 88 ? -23.522 -3.040 19.099 1.00 93.62 88 GLY A CA 1
ATOM 716 C C . GLY A 1 88 ? -23.027 -2.386 20.388 1.00 93.62 88 GLY A C 1
ATOM 717 O O . GLY A 1 88 ? -23.401 -2.813 21.482 1.00 93.62 88 GLY A O 1
ATOM 718 N N . PHE A 1 89 ? -22.244 -1.309 20.277 1.00 94.62 89 PHE A N 1
ATOM 719 C CA . PHE A 1 89 ? -21.816 -0.534 21.438 1.00 94.62 89 PHE A CA 1
ATOM 720 C C . PHE A 1 89 ? -23.000 0.143 22.141 1.00 94.62 89 PHE A C 1
ATOM 722 O O . PHE A 1 89 ? -23.095 0.085 23.365 1.00 94.62 89 PHE A O 1
ATOM 729 N N . GLY A 1 90 ? -23.947 0.716 21.393 1.00 95.62 90 GLY A N 1
ATOM 730 C CA . GLY A 1 90 ? -25.178 1.279 21.949 1.00 95.62 90 GLY A CA 1
ATOM 731 C C . GLY A 1 90 ? -25.973 0.249 22.755 1.00 95.62 90 GLY A C 1
ATOM 732 O O . GLY A 1 90 ? -26.334 0.510 23.901 1.00 95.62 90 GLY A O 1
ATOM 733 N N . LEU A 1 91 ? -26.162 -0.955 22.203 1.00 96.75 91 LEU A N 1
ATOM 734 C CA . LEU A 1 91 ? -26.826 -2.063 22.897 1.00 96.75 91 LEU A CA 1
ATOM 735 C C . LEU A 1 91 ? -26.075 -2.488 24.165 1.00 96.75 91 LEU A C 1
ATOM 737 O O . LEU A 1 91 ? -26.702 -2.672 25.207 1.00 96.75 91 LEU A O 1
ATOM 741 N N . TYR A 1 92 ? -24.744 -2.599 24.105 1.00 95.94 92 TYR A N 1
ATOM 742 C CA . TYR A 1 92 ? -23.905 -2.881 25.275 1.00 95.94 92 TYR A CA 1
ATOM 743 C C . TYR A 1 92 ? -24.108 -1.835 26.384 1.00 95.94 92 TYR A C 1
ATOM 745 O O . TYR A 1 92 ? -24.300 -2.185 27.548 1.00 95.94 92 TYR A O 1
ATOM 753 N N . MET A 1 93 ? -24.152 -0.548 26.033 1.00 96.19 93 MET A N 1
ATOM 754 C CA . MET A 1 93 ? -24.320 0.546 26.997 1.00 96.19 93 MET A CA 1
ATOM 755 C C . MET A 1 93 ? -25.699 0.564 27.679 1.00 96.19 93 MET A C 1
ATOM 757 O O . MET A 1 93 ? -25.835 1.128 28.770 1.00 96.19 93 MET A O 1
ATOM 761 N N . MET A 1 94 ? -26.711 -0.065 27.076 1.00 96.25 94 MET A N 1
ATOM 762 C CA . MET A 1 94 ? -28.072 -0.163 27.620 1.00 96.25 94 MET A CA 1
ATOM 763 C C . MET A 1 94 ? -28.270 -1.338 28.590 1.00 96.25 94 MET A C 1
ATOM 765 O O . MET A 1 94 ? -29.292 -1.393 29.276 1.00 96.25 94 MET A O 1
ATOM 769 N N . GLN A 1 95 ? -27.318 -2.269 28.683 1.00 96.00 95 GLN A N 1
ATOM 770 C CA . GLN A 1 95 ? -27.456 -3.466 29.512 1.00 96.00 95 GLN A CA 1
ATOM 771 C C . GLN A 1 95 ? -27.496 -3.128 31.008 1.00 96.00 95 GLN A C 1
ATOM 773 O O . GLN A 1 95 ? -26.535 -2.600 31.564 1.00 96.00 95 GLN A O 1
ATOM 778 N N . GLN A 1 96 ? -28.604 -3.451 31.684 1.00 94.81 96 GLN A N 1
ATOM 779 C CA . GLN A 1 96 ? -28.815 -3.088 33.094 1.00 94.81 96 GLN A CA 1
ATOM 780 C C . GLN A 1 96 ? -27.943 -3.877 34.083 1.00 94.81 96 GLN A C 1
ATOM 782 O O . GLN A 1 96 ? -27.694 -3.400 35.186 1.00 94.81 96 GLN A O 1
ATOM 787 N N . ASN A 1 97 ? -27.451 -5.050 33.686 1.00 96.44 97 ASN A N 1
ATOM 788 C CA . ASN A 1 97 ? -26.569 -5.907 34.482 1.00 96.44 97 ASN A CA 1
ATOM 789 C C . ASN A 1 97 ? -25.090 -5.480 34.448 1.00 96.44 97 ASN A C 1
ATOM 791 O O . ASN A 1 97 ? -24.293 -6.054 35.183 1.00 96.44 97 ASN A O 1
ATOM 795 N N . ILE A 1 98 ? -24.715 -4.491 33.628 1.00 95.88 98 ILE A N 1
ATOM 796 C CA . ILE A 1 98 ? -23.342 -3.972 33.556 1.00 95.88 98 ILE A CA 1
ATOM 797 C C . ILE A 1 98 ? -23.209 -2.736 34.440 1.00 95.88 98 ILE A C 1
ATOM 799 O O . ILE A 1 98 ? -24.021 -1.807 34.352 1.00 95.88 98 ILE A O 1
ATOM 803 N N . SER A 1 99 ? -22.154 -2.676 35.250 1.00 97.25 99 SER A N 1
ATOM 804 C CA . SER A 1 99 ? -21.904 -1.537 36.132 1.00 97.25 99 SER A CA 1
ATOM 805 C C . SER A 1 99 ? -21.524 -0.263 35.364 1.00 97.25 99 SER A C 1
ATOM 807 O O . SER A 1 99 ? -20.951 -0.297 34.274 1.00 97.25 99 SER A O 1
ATOM 809 N N . ASN A 1 100 ? -21.759 0.905 35.971 1.00 95.62 100 ASN A N 1
ATOM 810 C CA . ASN A 1 100 ? -21.340 2.187 35.387 1.00 95.62 100 ASN A CA 1
ATOM 811 C C . ASN A 1 100 ? -19.819 2.275 35.175 1.00 95.62 100 ASN A C 1
ATOM 813 O O . ASN A 1 100 ? -19.360 2.913 34.228 1.00 95.62 100 ASN A O 1
ATOM 817 N N . ARG A 1 101 ? -19.031 1.621 36.039 1.00 97.06 101 ARG A N 1
ATOM 818 C CA . ARG A 1 101 ? -17.569 1.572 35.916 1.00 97.06 101 ARG A CA 1
ATOM 819 C C . ARG A 1 101 ? -17.146 0.829 34.650 1.00 97.06 101 ARG A C 1
ATOM 821 O O . ARG A 1 101 ? -16.317 1.339 33.903 1.00 97.06 101 ARG A O 1
ATOM 828 N N . GLU A 1 102 ? -17.726 -0.339 34.395 1.00 96.81 102 GLU A N 1
ATOM 829 C CA . GLU A 1 102 ? -17.424 -1.143 33.204 1.00 96.81 102 GLU A CA 1
ATOM 830 C C . GLU A 1 102 ? -17.885 -0.455 31.921 1.00 96.81 102 GLU A C 1
ATOM 832 O O . GLU A 1 102 ? -17.147 -0.433 30.937 1.00 96.81 102 GLU A O 1
ATOM 837 N N . ARG A 1 103 ? -19.063 0.182 31.933 1.00 96.81 103 ARG A N 1
ATOM 838 C CA . ARG A 1 103 ? -19.539 0.985 30.795 1.00 96.81 103 ARG A CA 1
ATOM 839 C C . ARG A 1 103 ? -18.595 2.141 30.477 1.00 96.81 103 ARG A C 1
ATOM 841 O O . ARG A 1 103 ? -18.302 2.378 29.309 1.00 96.81 103 ARG A O 1
ATOM 848 N N . LYS A 1 104 ? -18.076 2.831 31.500 1.00 96.50 104 LYS A N 1
ATOM 849 C CA . LYS A 1 104 ? -17.102 3.917 31.315 1.00 96.50 104 LYS A CA 1
ATOM 850 C C . LYS A 1 104 ? -15.795 3.415 30.694 1.00 96.50 104 LYS A C 1
ATOM 852 O O . LYS A 1 104 ? -15.320 4.031 29.747 1.00 96.50 104 LYS A O 1
ATOM 857 N N . LEU A 1 105 ? -15.250 2.298 31.184 1.00 96.69 105 LEU A N 1
ATOM 858 C CA . LEU A 1 105 ? -14.036 1.690 30.622 1.00 96.69 105 LEU A CA 1
ATOM 859 C C . LEU A 1 105 ? -14.242 1.256 29.165 1.00 96.69 105 LEU A C 1
ATOM 861 O O . LEU A 1 105 ? -13.413 1.542 28.305 1.00 96.69 105 LEU A O 1
ATOM 865 N N . ALA A 1 106 ? -15.374 0.621 28.859 1.00 94.88 106 ALA A N 1
ATOM 866 C CA . ALA A 1 106 ? -15.712 0.250 27.489 1.00 94.88 106 ALA A CA 1
ATOM 867 C C . ALA A 1 106 ? -15.828 1.479 26.572 1.00 94.88 106 ALA A C 1
ATOM 869 O O . ALA A 1 106 ? -15.297 1.463 25.464 1.00 94.88 106 ALA A O 1
ATOM 870 N N . ALA A 1 107 ? -16.469 2.557 27.037 1.00 95.50 107 ALA A N 1
ATOM 871 C CA . ALA A 1 107 ? -16.575 3.807 26.288 1.00 95.50 107 ALA A CA 1
ATOM 872 C C . ALA A 1 107 ? -15.206 4.441 26.006 1.00 95.50 107 ALA A C 1
ATOM 874 O O . ALA A 1 107 ? -14.975 4.933 24.904 1.00 95.50 107 ALA A O 1
ATOM 875 N N . GLU A 1 108 ? -14.286 4.391 26.969 1.00 96.44 108 GLU A N 1
ATOM 876 C CA . GLU A 1 108 ? -12.911 4.859 26.797 1.00 96.44 108 GLU A CA 1
ATOM 877 C C . GLU A 1 108 ? -12.170 4.045 25.721 1.00 96.44 108 GLU A C 1
ATOM 879 O O . GLU A 1 108 ? -11.613 4.618 24.783 1.00 96.44 108 GLU A O 1
ATOM 884 N N . HIS A 1 109 ? -12.252 2.711 25.771 1.00 92.88 109 HIS A N 1
ATOM 885 C CA . HIS A 1 109 ? -11.667 1.840 24.747 1.00 92.88 109 HIS A CA 1
ATOM 886 C C . HIS A 1 109 ? -12.261 2.075 23.355 1.00 92.88 109 HIS A C 1
ATOM 888 O O . HIS A 1 109 ? -11.513 2.205 22.384 1.00 92.88 109 HIS A O 1
ATOM 894 N N . VAL A 1 110 ? -13.588 2.167 23.243 1.00 92.31 110 VAL A N 1
ATOM 895 C CA . VAL A 1 110 ? -14.265 2.469 21.973 1.00 92.31 110 VAL A CA 1
ATOM 896 C C . VAL A 1 110 ? -13.862 3.849 21.457 1.00 92.31 110 VAL A C 1
ATOM 898 O O . VAL A 1 110 ? -13.623 3.998 20.260 1.00 92.31 110 VAL A O 1
ATOM 901 N N . GLY A 1 111 ? -13.693 4.834 22.341 1.00 92.25 111 GLY A N 1
ATOM 902 C CA . GLY A 1 111 ? -13.176 6.156 21.994 1.00 92.25 111 GLY A CA 1
ATOM 903 C C . GLY A 1 111 ? -11.794 6.099 21.338 1.00 92.25 111 GLY A C 1
ATOM 904 O O . GLY A 1 111 ? -11.592 6.707 20.284 1.00 92.25 111 GLY A O 1
ATOM 905 N N . TYR A 1 112 ? -10.859 5.320 21.895 1.00 94.31 112 TYR A N 1
ATOM 906 C CA . TYR A 1 112 ? -9.530 5.126 21.301 1.00 94.31 112 TYR A CA 1
ATOM 907 C C . TYR A 1 112 ? -9.590 4.460 19.922 1.00 94.31 112 TYR A C 1
ATOM 909 O O . TYR A 1 112 ? -8.929 4.921 18.989 1.00 94.31 112 TYR A O 1
ATOM 917 N N . GLN A 1 113 ? -10.408 3.416 19.768 1.00 89.19 113 GLN A N 1
ATOM 918 C CA . GLN A 1 113 ? -10.569 2.724 18.485 1.00 89.19 113 GLN A CA 1
ATOM 919 C C . GLN A 1 113 ? -11.207 3.633 17.427 1.00 89.19 113 GLN A C 1
ATOM 921 O O . GLN A 1 113 ? -10.746 3.682 16.287 1.00 89.19 113 GLN A O 1
ATOM 926 N N . MET A 1 114 ? -12.224 4.414 17.803 1.00 88.06 114 MET A N 1
ATOM 927 C CA . MET A 1 114 ? -12.879 5.351 16.891 1.00 88.06 114 MET A CA 1
ATOM 928 C C . MET A 1 114 ? -11.932 6.470 16.454 1.00 88.06 114 MET A C 1
ATOM 930 O O . MET A 1 114 ? -11.927 6.848 15.283 1.00 88.06 114 MET A O 1
ATOM 934 N N . LYS A 1 115 ? -11.086 6.967 17.367 1.00 91.50 115 LYS A N 1
ATOM 935 C CA . LYS A 1 115 ? -10.037 7.935 17.031 1.00 91.50 115 LYS A CA 1
ATOM 936 C C . LYS A 1 115 ? -9.066 7.363 16.000 1.00 91.50 115 LYS A C 1
ATOM 938 O O . LYS A 1 115 ? -8.818 8.025 15.000 1.00 91.50 115 LYS A O 1
ATOM 943 N N . PHE A 1 116 ? -8.572 6.141 16.208 1.00 89.50 116 PHE A N 1
ATOM 944 C CA . PHE A 1 116 ? -7.691 5.471 15.249 1.00 89.50 116 PHE A CA 1
ATOM 945 C C . PHE A 1 116 ? -8.344 5.344 13.866 1.00 89.50 116 PHE A C 1
ATOM 947 O O . PHE A 1 116 ? -7.745 5.740 12.871 1.00 89.50 116 PHE A O 1
ATOM 954 N N . LEU A 1 117 ? -9.591 4.865 13.794 1.00 86.50 117 LEU A N 1
ATOM 955 C CA . LEU A 1 117 ? -10.317 4.744 12.525 1.00 86.50 117 LEU A CA 1
ATOM 956 C C . LEU A 1 117 ? -10.509 6.101 11.838 1.00 86.50 117 LEU A C 1
ATOM 958 O O . LEU A 1 117 ? -10.327 6.198 10.629 1.00 86.50 117 LEU A O 1
ATOM 962 N N . MET A 1 118 ? -10.841 7.149 12.594 1.00 86.00 118 MET A N 1
ATOM 963 C CA . MET A 1 118 ? -11.000 8.503 12.061 1.00 86.00 118 MET A CA 1
ATOM 964 C C . MET A 1 118 ? -9.675 9.103 11.579 1.00 86.00 118 MET A C 1
ATOM 966 O O . MET A 1 118 ? -9.650 9.830 10.591 1.00 86.00 118 MET A O 1
ATOM 970 N N . ASP A 1 119 ? -8.570 8.829 12.267 1.00 89.50 119 ASP A N 1
ATOM 971 C CA . ASP A 1 119 ? -7.252 9.271 11.818 1.00 89.50 119 ASP A CA 1
ATOM 972 C C . ASP A 1 119 ? -6.835 8.511 10.545 1.00 89.50 119 ASP A C 1
ATOM 974 O O . ASP A 1 119 ? -6.316 9.126 9.619 1.00 89.50 119 ASP A O 1
ATOM 978 N N . MET A 1 120 ? -7.187 7.227 10.415 1.00 86.12 120 MET A N 1
ATOM 979 C CA . MET A 1 120 ? -6.987 6.461 9.178 1.00 86.12 120 MET A CA 1
ATOM 980 C C . MET A 1 120 ? -7.838 6.975 8.007 1.00 86.12 120 MET A C 1
ATOM 982 O O . MET A 1 120 ? -7.352 7.028 6.879 1.00 86.12 120 MET A O 1
ATOM 986 N N . THR A 1 121 ? -9.095 7.375 8.227 1.00 85.88 121 THR A N 1
ATOM 987 C CA . THR A 1 121 ? -9.950 7.852 7.124 1.00 85.88 121 THR A CA 1
ATOM 988 C C . THR A 1 121 ? -9.462 9.161 6.508 1.00 85.88 121 THR A C 1
ATOM 990 O O . THR A 1 121 ? -9.692 9.381 5.319 1.00 85.88 121 THR A O 1
ATOM 993 N N . LYS A 1 122 ? -8.751 10.004 7.268 1.00 90.06 122 LYS A N 1
ATOM 994 C CA . LYS A 1 122 ? -8.131 11.238 6.747 1.00 90.06 122 LYS A CA 1
ATOM 995 C C . LYS A 1 122 ? -7.087 10.961 5.666 1.00 90.06 122 LYS A C 1
ATOM 997 O O . LYS A 1 122 ? -6.922 11.771 4.762 1.00 90.06 122 LYS A O 1
ATOM 1002 N N . GLU A 1 123 ? -6.439 9.801 5.722 1.00 91.56 123 GLU A N 1
ATOM 1003 C CA . GLU A 1 123 ? -5.355 9.422 4.812 1.00 91.56 123 GLU A CA 1
ATOM 1004 C C . GLU A 1 123 ? -5.845 8.684 3.551 1.00 91.56 123 GLU A C 1
ATOM 1006 O O . GLU A 1 123 ? -5.040 8.314 2.694 1.00 91.56 123 GLU A O 1
ATOM 1011 N N . ILE A 1 124 ? -7.158 8.466 3.394 1.00 90.94 124 ILE A N 1
ATOM 1012 C CA . ILE A 1 124 ? -7.724 7.685 2.279 1.00 90.94 124 ILE A CA 1
ATOM 1013 C C . ILE A 1 124 ? -7.397 8.305 0.915 1.00 90.94 124 ILE A C 1
ATOM 1015 O O . ILE A 1 124 ? -6.990 7.587 0.000 1.00 90.94 124 ILE A O 1
ATOM 1019 N N . GLU A 1 125 ? -7.547 9.622 0.759 1.00 91.50 125 GLU A N 1
ATOM 1020 C CA . GLU A 1 125 ? -7.258 10.279 -0.525 1.00 91.50 125 GLU A CA 1
ATOM 1021 C C . GLU A 1 125 ? -5.761 10.239 -0.852 1.00 91.50 125 GLU A C 1
ATOM 1023 O O . GLU A 1 125 ? -5.374 9.986 -1.996 1.00 91.50 125 GLU A O 1
ATOM 1028 N N . GLN A 1 126 ? -4.905 10.385 0.164 1.00 93.69 126 GLN A N 1
ATOM 1029 C CA . GLN A 1 126 ? -3.462 10.236 0.004 1.00 93.69 126 GLN A CA 1
ATOM 1030 C C . GLN A 1 126 ? -3.097 8.807 -0.421 1.00 93.69 126 GLN A C 1
ATOM 1032 O O . GLN A 1 126 ? -2.266 8.616 -1.311 1.00 93.69 126 GLN A O 1
ATOM 1037 N N . ALA A 1 127 ? -3.753 7.796 0.152 1.00 93.62 127 ALA A N 1
ATOM 1038 C CA . ALA A 1 127 ? -3.573 6.401 -0.233 1.00 93.62 127 ALA A CA 1
ATOM 1039 C C . ALA A 1 127 ? -4.011 6.128 -1.678 1.00 93.62 127 ALA A C 1
ATOM 1041 O O . ALA A 1 127 ? -3.303 5.433 -2.410 1.00 93.62 127 ALA A O 1
ATOM 1042 N N . ARG A 1 128 ? -5.134 6.707 -2.127 1.00 92.56 128 ARG A N 1
ATOM 1043 C CA . ARG A 1 128 ? -5.565 6.619 -3.534 1.00 92.56 128 ARG A CA 1
ATOM 1044 C C . ARG A 1 128 ? -4.543 7.250 -4.467 1.00 92.56 128 ARG A C 1
ATOM 1046 O O . ARG A 1 128 ? -4.117 6.600 -5.419 1.00 92.56 128 ARG A O 1
ATOM 1053 N N . SER A 1 129 ? -4.108 8.472 -4.162 1.00 94.38 129 SER A N 1
ATOM 1054 C CA . SER A 1 129 ? -3.075 9.173 -4.928 1.00 94.38 129 SER A CA 1
ATOM 1055 C C . SER A 1 129 ? -1.796 8.335 -5.035 1.00 94.38 129 SER A C 1
ATOM 1057 O O . SER A 1 129 ? -1.300 8.081 -6.133 1.00 94.38 129 SER A O 1
ATOM 1059 N N . MET A 1 130 ? -1.330 7.781 -3.911 1.00 95.75 130 MET A N 1
ATOM 1060 C CA . MET A 1 130 ? -0.169 6.892 -3.881 1.00 95.75 130 MET A CA 1
ATOM 1061 C C . MET A 1 130 ? -0.377 5.624 -4.722 1.00 95.75 130 MET A C 1
ATOM 1063 O O . MET A 1 130 ? 0.532 5.208 -5.437 1.00 95.75 130 MET A O 1
ATOM 1067 N N . SER A 1 131 ? -1.566 5.013 -4.683 1.00 95.19 131 SER A N 1
ATOM 1068 C CA . SER A 1 131 ? -1.889 3.854 -5.526 1.00 95.19 131 SER A CA 1
ATOM 1069 C C . SER A 1 131 ? -1.778 4.190 -7.018 1.00 95.19 131 SER A C 1
ATOM 1071 O O . SER A 1 131 ? -1.166 3.427 -7.766 1.00 95.19 131 SER A O 1
ATOM 1073 N N . HIS A 1 132 ? -2.283 5.352 -7.447 1.00 92.56 132 HIS A N 1
ATOM 1074 C CA . HIS A 1 132 ? -2.168 5.811 -8.835 1.00 92.56 132 HIS A CA 1
ATOM 1075 C C . HIS A 1 132 ? -0.718 6.090 -9.250 1.00 92.56 132 HIS A C 1
ATOM 1077 O O . HIS A 1 132 ? -0.296 5.643 -10.316 1.00 92.56 132 HIS A O 1
ATOM 1083 N N . ILE A 1 133 ? 0.069 6.750 -8.395 1.00 93.56 133 ILE A N 1
ATOM 1084 C CA . ILE A 1 133 ? 1.505 6.977 -8.630 1.00 93.56 133 ILE A CA 1
ATOM 1085 C C . ILE A 1 133 ? 2.234 5.638 -8.811 1.00 93.56 133 ILE A C 1
ATOM 1087 O O . ILE A 1 133 ? 3.008 5.457 -9.755 1.00 93.56 133 ILE A O 1
ATOM 1091 N N . LEU A 1 134 ? 1.949 4.661 -7.945 1.00 95.31 134 LEU A N 1
ATOM 1092 C CA . LEU A 1 134 ? 2.531 3.323 -8.034 1.00 95.31 134 LEU A CA 1
ATOM 1093 C C . LEU A 1 134 ? 2.126 2.597 -9.324 1.00 95.31 134 LEU A C 1
ATOM 1095 O O . LEU A 1 134 ? 2.972 1.921 -9.906 1.00 95.31 134 LEU A O 1
ATOM 1099 N N . CYS A 1 135 ? 0.890 2.757 -9.813 1.00 94.50 135 CYS A N 1
ATOM 1100 C CA . CYS A 1 135 ? 0.474 2.220 -11.114 1.00 94.50 135 CYS A CA 1
ATOM 1101 C C . CYS A 1 135 ? 1.341 2.757 -12.261 1.00 94.50 135 CYS A C 1
ATOM 1103 O O . CYS A 1 135 ? 1.809 1.966 -13.084 1.00 94.50 135 CYS A O 1
ATOM 1105 N N . SER A 1 136 ? 1.620 4.063 -12.288 1.00 92.31 136 SER A N 1
ATOM 1106 C CA . SER A 1 136 ? 2.491 4.671 -13.303 1.00 92.31 136 SER A CA 1
ATOM 1107 C C . SER A 1 136 ? 3.912 4.101 -13.254 1.00 92.31 136 SER A C 1
ATOM 1109 O O . SER A 1 136 ? 4.476 3.731 -14.285 1.00 92.31 136 SER A O 1
ATOM 1111 N N . HIS A 1 137 ? 4.486 3.941 -12.057 1.00 94.25 137 HIS A N 1
ATOM 1112 C CA . HIS A 1 137 ? 5.806 3.321 -11.900 1.00 94.25 137 HIS A CA 1
ATOM 1113 C C . HIS A 1 137 ? 5.826 1.842 -12.303 1.00 94.25 137 HIS A C 1
ATOM 1115 O O . HIS A 1 137 ? 6.746 1.410 -12.995 1.00 94.25 137 HIS A O 1
ATOM 1121 N N . ILE A 1 138 ? 4.808 1.065 -11.920 1.00 96.06 138 ILE A N 1
ATOM 1122 C CA . ILE A 1 138 ? 4.645 -0.337 -12.337 1.00 96.06 138 ILE A CA 1
ATOM 1123 C C . ILE A 1 138 ? 4.650 -0.440 -13.857 1.00 96.06 138 ILE A C 1
ATOM 1125 O O . ILE A 1 138 ? 5.306 -1.317 -14.420 1.00 96.06 138 ILE A O 1
ATOM 1129 N N . ALA A 1 139 ? 3.920 0.446 -14.522 1.00 94.88 139 ALA A N 1
ATOM 1130 C CA . ALA A 1 139 ? 3.766 0.405 -15.958 1.00 94.88 139 ALA A CA 1
ATOM 1131 C C . ALA A 1 139 ? 5.088 0.773 -16.677 1.00 94.88 139 ALA A C 1
ATOM 1133 O O . ALA A 1 139 ? 5.477 0.078 -17.614 1.00 94.88 139 ALA A O 1
ATOM 1134 N N . ASN A 1 140 ? 5.856 1.738 -16.157 1.00 94.19 140 ASN A N 1
ATOM 1135 C CA . ASN A 1 140 ? 7.211 2.042 -16.643 1.00 94.19 140 ASN A CA 1
ATOM 1136 C C . ASN A 1 140 ? 8.199 0.874 -16.449 1.00 94.19 140 ASN A C 1
ATOM 1138 O O . ASN A 1 140 ? 8.997 0.568 -17.333 1.00 94.19 140 ASN A O 1
ATOM 1142 N N . VAL A 1 141 ? 8.145 0.181 -15.306 1.00 95.44 141 VAL A N 1
ATOM 1143 C CA . VAL A 1 141 ? 8.998 -0.997 -15.063 1.00 95.44 141 VAL A CA 1
ATOM 1144 C C . VAL A 1 141 ? 8.633 -2.143 -16.011 1.00 95.44 141 VAL A C 1
ATOM 1146 O O . VAL A 1 141 ? 9.528 -2.790 -16.551 1.00 95.44 141 VAL A O 1
ATOM 1149 N N . LYS A 1 142 ? 7.337 -2.378 -16.263 1.00 95.81 142 LYS A N 1
ATOM 1150 C CA . LYS A 1 142 ? 6.876 -3.364 -17.258 1.00 95.81 142 LYS A CA 1
ATOM 1151 C C . LYS A 1 142 ? 7.392 -3.041 -18.658 1.00 95.81 142 LYS A C 1
ATOM 1153 O O . LYS A 1 142 ? 7.856 -3.951 -19.339 1.00 95.81 142 LYS A O 1
ATOM 1158 N N . TYR A 1 143 ? 7.351 -1.768 -19.051 1.00 94.19 143 TYR A N 1
ATOM 1159 C CA . TYR A 1 143 ? 7.896 -1.304 -20.326 1.00 94.19 143 TYR A CA 1
ATOM 1160 C C . TYR A 1 143 ? 9.385 -1.651 -20.473 1.00 94.19 143 TYR A C 1
ATOM 1162 O O . TYR A 1 143 ? 9.774 -2.293 -21.447 1.00 94.19 143 TYR A O 1
ATOM 1170 N N . LEU A 1 144 ? 10.211 -1.307 -19.477 1.00 94.38 144 LEU A N 1
ATOM 1171 C CA . LEU A 1 144 ? 11.645 -1.614 -19.506 1.00 94.38 144 LEU A CA 1
ATOM 1172 C C . LEU A 1 144 ? 11.918 -3.121 -19.593 1.00 94.38 144 LEU A C 1
ATOM 1174 O O . LEU A 1 144 ? 12.785 -3.541 -20.355 1.00 94.38 144 LEU A O 1
ATOM 1178 N N . ILE A 1 145 ? 11.175 -3.93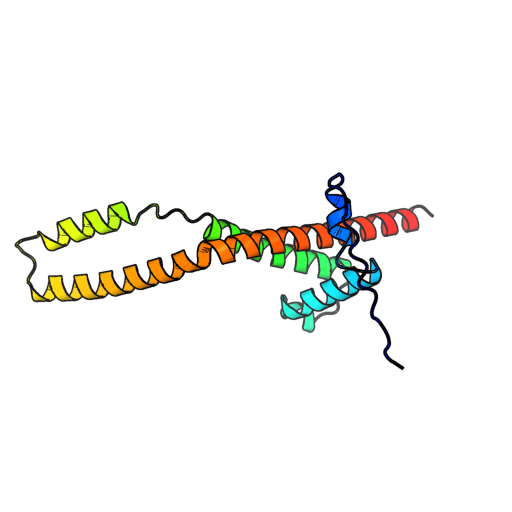8 -18.838 1.00 94.88 145 ILE A N 1
ATOM 1179 C CA . ILE A 1 145 ? 11.324 -5.400 -18.877 1.00 94.88 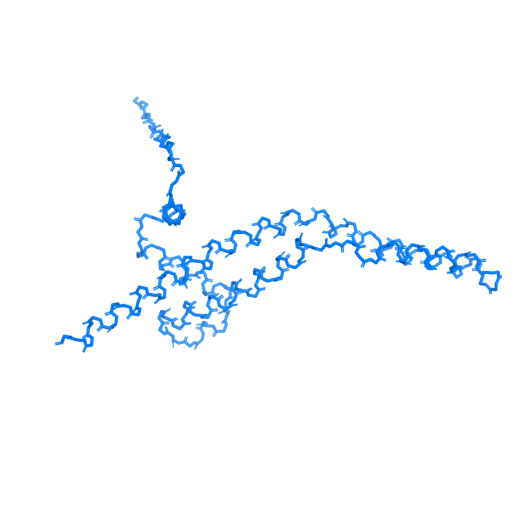145 ILE A CA 1
ATOM 1180 C C . ILE A 1 145 ? 11.016 -5.940 -20.276 1.00 94.88 145 ILE A C 1
ATOM 1182 O O . ILE A 1 145 ? 11.812 -6.721 -20.793 1.00 94.88 145 ILE A O 1
ATOM 1186 N N . ALA A 1 146 ? 9.905 -5.513 -20.886 1.00 92.75 146 ALA A N 1
ATOM 1187 C CA . ALA A 1 146 ? 9.523 -5.938 -22.232 1.00 92.75 146 ALA A CA 1
ATOM 1188 C C . ALA A 1 146 ? 10.601 -5.559 -23.257 1.00 92.75 146 ALA A C 1
ATOM 1190 O O . ALA A 1 146 ? 11.099 -6.415 -23.982 1.00 92.75 146 ALA A O 1
ATOM 1191 N N . LYS A 1 147 ? 11.080 -4.312 -23.218 1.00 90.12 147 LYS A N 1
ATOM 1192 C CA . LYS A 1 147 ? 12.123 -3.844 -24.136 1.00 90.12 147 LYS A CA 1
ATOM 1193 C C . LYS A 1 147 ? 13.432 -4.632 -24.023 1.00 90.12 147 LYS A C 1
ATOM 1195 O O . LYS A 1 147 ? 14.077 -4.924 -25.026 1.00 90.12 147 LYS A O 1
ATOM 1200 N N . MET A 1 148 ? 13.832 -4.998 -22.805 1.00 89.25 148 MET A N 1
ATOM 1201 C CA . MET A 1 148 ? 15.021 -5.831 -22.588 1.00 89.25 148 MET A CA 1
ATOM 1202 C C . MET A 1 148 ? 14.846 -7.265 -23.109 1.00 89.25 148 MET A C 1
ATOM 1204 O O . MET A 1 148 ? 15.839 -7.915 -23.440 1.00 89.25 148 MET A O 1
ATOM 1208 N N . GLN A 1 149 ? 13.614 -7.780 -23.143 1.00 88.81 149 GLN A N 1
ATOM 1209 C CA . GLN A 1 149 ? 13.307 -9.091 -23.718 1.00 88.81 149 GLN A CA 1
ATOM 1210 C C . GLN A 1 149 ? 13.378 -9.047 -25.246 1.00 88.81 149 GLN A C 1
ATOM 1212 O O . GLN A 1 149 ? 14.026 -9.914 -25.831 1.00 88.81 149 GLN A O 1
ATOM 1217 N N . ASP A 1 150 ? 12.826 -8.004 -25.867 1.00 85.75 150 ASP A N 1
ATOM 1218 C CA . ASP A 1 150 ? 12.866 -7.811 -27.322 1.00 85.75 150 ASP A CA 1
ATOM 1219 C C . ASP A 1 150 ? 14.312 -7.711 -27.834 1.00 85.75 150 ASP A C 1
ATOM 1221 O O . ASP A 1 150 ? 14.707 -8.429 -28.751 1.00 85.75 150 ASP A O 1
ATOM 1225 N N . GLN A 1 151 ? 15.153 -6.922 -27.157 1.00 80.06 151 GLN A N 1
ATOM 1226 C CA . GLN A 1 151 ? 16.579 -6.796 -27.491 1.00 80.06 151 GLN A CA 1
ATOM 1227 C C . GLN A 1 151 ? 17.346 -8.116 -27.346 1.00 80.06 151 GLN A C 1
ATOM 1229 O O . GLN A 1 151 ? 18.251 -8.403 -28.126 1.00 80.06 151 GLN A O 1
ATOM 1234 N N . LYS A 1 152 ? 17.000 -8.944 -26.352 1.00 74.56 152 LYS A N 1
ATOM 1235 C CA . LYS A 1 152 ? 17.593 -10.282 -26.213 1.00 74.56 152 LYS A CA 1
ATOM 1236 C C . LYS A 1 152 ? 17.183 -11.202 -27.358 1.00 74.56 152 LYS A C 1
ATOM 1238 O O . LYS A 1 152 ? 18.012 -11.984 -27.810 1.00 74.56 152 LYS A O 1
ATOM 1243 N N . GLN A 1 153 ? 15.936 -11.119 -27.812 1.00 68.00 153 GLN A N 1
ATOM 1244 C CA . GLN A 1 153 ? 15.435 -11.954 -28.899 1.00 68.00 153 GLN A CA 1
ATOM 1245 C C . GLN A 1 153 ? 16.067 -11.579 -30.247 1.00 68.00 153 GLN A C 1
ATOM 1247 O O . GLN A 1 153 ? 16.412 -12.469 -31.019 1.00 68.00 153 GLN A O 1
ATOM 1252 N N . GLU A 1 154 ? 16.283 -10.288 -30.510 1.00 64.75 154 GLU A N 1
ATOM 1253 C CA . GLU A 1 154 ? 16.981 -9.811 -31.714 1.00 64.75 154 GLU A CA 1
ATOM 1254 C C . GLU A 1 154 ? 18.434 -10.299 -31.782 1.00 64.75 154 GLU A C 1
ATOM 1256 O O . GLU A 1 154 ? 18.879 -10.742 -32.834 1.00 64.75 154 GLU A O 1
ATOM 1261 N N . VAL A 1 155 ? 19.154 -10.293 -30.655 1.00 64.62 155 VAL A N 1
ATOM 1262 C CA . VAL A 1 155 ? 20.549 -10.769 -30.579 1.00 64.62 155 VAL A CA 1
ATOM 1263 C C . VAL A 1 155 ? 20.663 -12.290 -30.736 1.00 64.62 155 VAL A C 1
ATOM 1265 O O . VAL A 1 155 ? 21.679 -12.769 -31.218 1.00 64.62 155 VAL A O 1
ATOM 1268 N N . VAL A 1 156 ? 19.646 -13.059 -30.336 1.00 64.62 156 VAL A N 1
ATOM 1269 C CA . VAL A 1 156 ? 19.620 -14.530 -30.495 1.00 64.62 156 VAL A CA 1
ATOM 1270 C C . VAL A 1 156 ? 19.267 -14.952 -31.926 1.00 64.62 156 VAL A C 1
ATOM 1272 O O . VAL A 1 156 ? 19.604 -16.059 -32.339 1.00 64.62 156 VAL A O 1
ATOM 1275 N N . ASN A 1 157 ? 18.588 -14.085 -32.678 1.00 57.81 157 ASN A N 1
ATOM 1276 C CA . ASN A 1 157 ? 18.184 -14.338 -34.061 1.00 57.81 157 ASN A CA 1
ATOM 1277 C C . ASN A 1 157 ? 19.235 -13.883 -35.103 1.00 57.81 157 ASN A C 1
ATOM 1279 O O . ASN A 1 157 ? 18.983 -14.028 -36.301 1.00 57.81 157 ASN A O 1
ATOM 1283 N N . LEU A 1 158 ? 20.369 -13.326 -34.658 1.00 52.69 158 LEU A N 1
ATOM 1284 C CA . LEU A 1 158 ? 21.539 -12.921 -35.455 1.00 52.69 158 LEU A CA 1
ATOM 1285 C C . LEU A 1 158 ? 22.674 -13.941 -35.304 1.00 52.69 158 LEU A C 1
ATOM 1287 O O . LEU A 1 158 ? 23.367 -14.177 -36.318 1.00 52.69 158 LEU A O 1
#

Secondary structure (DSSP, 8-state):
-----------PPS--HHHHHTSS-S-HHHHHHHHHHHHHHH-GGGGSS---HHHHHHHHHHHHHHHHHHHHHHHT---TTHHHHHHHHHHHHH-TTS-HHHHHHHHHHHHHHHHHHHHHHHTHHHHHHHHHHHHHHHHHHHHHHHHHHHHHHHHHT-

Organism: NCBI:txid329854

Radius of gyration: 25.4 Å; chains: 1; bounding box: 54×56×72 Å